Protein AF-A0A4P5X5H2-F1 (afdb_monomer_lite)

Secondary structure (DSSP, 8-state):
----------------HHHHHHHHHS--TTS-SS--TTS--HHHHHHHHHHHHHHHHHHHHHHSTT---HHHHHHT-SSPPPBPPTT---TTSS--TT-S-TTTSTTT-TTHHHHHHS-BPPHHHHHHHTT---HHHHHHHHHHHHHHH--

Radius of gyration: 18.89 Å; chains: 1; bounding box: 32×33×81 Å

Foldseek 3Di:
DDDDDPPPDPDPDPADPQQLVCQQQVANPPCPHQGHPVRGPVVRNVVVCVVCVVVSQVVCCVVDPLDGGPNCLVPPQPDAWAQDDPPDDQPCLPDRPGDLSPPVVDPDDPCSVVSSVRDTDRSNRSCVVVVVHDPVSVVVVVVVVVVVVPD

Structure (mmCIF, N/CA/C/O backbone):
data_AF-A0A4P5X5H2-F1
#
_entry.id   AF-A0A4P5X5H2-F1
#
loop_
_atom_site.group_PDB
_atom_site.id
_atom_site.type_symbol
_atom_site.label_atom_id
_atom_site.label_alt_id
_atom_site.label_comp_id
_atom_site.label_asym_id
_atom_site.label_entity_id
_atom_site.label_seq_id
_atom_site.pdbx_PDB_ins_code
_atom_site.Cartn_x
_atom_site.Cartn_y
_atom_site.Cartn_z
_atom_site.occupancy
_atom_site.B_iso_or_equiv
_atom_site.auth_seq_id
_atom_site.auth_comp_id
_atom_site.auth_asym_id
_atom_site.auth_atom_id
_atom_site.pdbx_PDB_model_num
ATOM 1 N N . MET A 1 1 ? -11.463 -0.071 -50.662 1.00 41.16 1 MET A N 1
ATOM 2 C CA . MET A 1 1 ? -11.423 -1.140 -49.637 1.00 41.16 1 MET A CA 1
ATOM 3 C C . MET A 1 1 ? -10.730 -0.593 -48.389 1.00 41.16 1 MET A C 1
ATOM 5 O O . MET A 1 1 ? -9.517 -0.412 -48.449 1.00 41.16 1 MET A O 1
ATOM 9 N N . PRO A 1 2 ? -11.437 -0.259 -47.295 1.00 41.53 2 PRO A N 1
ATOM 10 C CA . PRO A 1 2 ? -10.781 0.180 -46.068 1.00 41.53 2 PRO A CA 1
ATOM 11 C C . PRO A 1 2 ? -10.234 -1.042 -45.318 1.00 41.53 2 PRO A C 1
ATOM 13 O O . PRO A 1 2 ? -10.960 -1.990 -45.026 1.00 41.53 2 PRO A O 1
ATOM 16 N N . ARG A 1 3 ? -8.923 -1.050 -45.055 1.00 46.75 3 ARG A N 1
ATOM 17 C CA . ARG A 1 3 ? -8.243 -2.110 -44.300 1.00 46.75 3 ARG A CA 1
ATOM 18 C C . ARG A 1 3 ? -8.610 -1.961 -42.823 1.00 46.75 3 ARG A C 1
ATOM 20 O O . ARG A 1 3 ? -8.218 -0.986 -42.191 1.00 46.75 3 ARG A O 1
ATOM 27 N N . GLY A 1 4 ? -9.379 -2.915 -42.297 1.00 44.38 4 GLY A N 1
ATOM 28 C CA . GLY A 1 4 ? -9.762 -2.958 -40.887 1.00 44.38 4 GLY A CA 1
ATOM 29 C C . GLY A 1 4 ? -8.532 -2.969 -39.981 1.00 44.38 4 GLY A C 1
ATOM 30 O O . GLY A 1 4 ? -7.653 -3.822 -40.117 1.00 44.38 4 GLY A O 1
ATOM 31 N N . ILE A 1 5 ? -8.473 -2.002 -39.067 1.00 53.69 5 ILE A N 1
ATOM 32 C CA . ILE A 1 5 ? -7.460 -1.909 -38.017 1.00 53.69 5 ILE A CA 1
ATOM 33 C C . ILE A 1 5 ? -7.619 -3.148 -37.132 1.00 53.69 5 ILE A C 1
ATOM 35 O O . ILE A 1 5 ? -8.583 -3.270 -36.375 1.00 53.69 5 ILE A O 1
ATOM 39 N N . LYS A 1 6 ? -6.694 -4.104 -37.255 1.00 46.38 6 LYS A N 1
ATOM 40 C CA . LYS A 1 6 ? -6.656 -5.288 -36.393 1.00 46.38 6 LYS A CA 1
ATOM 41 C C . LYS A 1 6 ? -6.303 -4.824 -34.981 1.00 46.38 6 LYS A C 1
ATOM 43 O O . LYS A 1 6 ? -5.150 -4.492 -34.715 1.00 46.38 6 LYS A O 1
ATOM 48 N N . ARG A 1 7 ? -7.289 -4.792 -34.078 1.00 56.06 7 ARG A N 1
ATOM 49 C CA . ARG A 1 7 ? -7.042 -4.664 -32.637 1.00 56.06 7 ARG A CA 1
ATOM 50 C C . ARG A 1 7 ? -6.149 -5.833 -32.221 1.00 56.06 7 ARG A C 1
ATOM 52 O O . ARG A 1 7 ? -6.569 -6.986 -32.279 1.00 56.06 7 ARG A O 1
ATOM 59 N N . ARG A 1 8 ? -4.896 -5.537 -31.876 1.00 48.69 8 ARG A N 1
ATOM 60 C CA . ARG A 1 8 ? -3.954 -6.508 -31.315 1.00 48.69 8 ARG A CA 1
ATOM 61 C C . ARG A 1 8 ? -4.551 -6.971 -29.985 1.00 48.69 8 ARG A C 1
ATOM 63 O O . ARG A 1 8 ? -4.761 -6.143 -29.103 1.00 48.69 8 ARG A O 1
ATOM 70 N N . ALA A 1 9 ? -4.880 -8.255 -29.859 1.00 49.91 9 ALA A N 1
ATOM 71 C CA . ALA A 1 9 ? -5.215 -8.829 -28.563 1.00 49.91 9 ALA A CA 1
ATOM 72 C C . ALA A 1 9 ? -4.003 -8.606 -27.644 1.00 49.91 9 ALA A C 1
ATOM 74 O O . ALA A 1 9 ? -2.896 -9.016 -28.001 1.00 49.91 9 ALA A O 1
ATOM 75 N N . LYS A 1 10 ? -4.185 -7.894 -26.522 1.00 48.34 10 LYS A N 1
ATOM 76 C CA . LYS A 1 10 ? -3.166 -7.825 -25.468 1.00 48.34 10 LYS A CA 1
ATOM 77 C C . LYS A 1 10 ? -2.906 -9.274 -25.056 1.00 48.34 10 LYS A C 1
ATOM 79 O O . LYS A 1 10 ? -3.811 -9.932 -24.547 1.00 48.34 10 LYS A O 1
ATOM 84 N N . ALA A 1 11 ? -1.712 -9.790 -25.345 1.00 51.78 11 ALA A N 1
ATOM 85 C CA . ALA A 1 11 ? -1.241 -10.985 -24.665 1.00 51.78 11 ALA A CA 1
ATOM 86 C C . ALA A 1 11 ? -1.358 -10.683 -23.166 1.00 51.78 11 ALA A C 1
ATOM 88 O O . ALA A 1 11 ? -0.917 -9.613 -22.746 1.00 51.78 11 ALA A O 1
ATOM 89 N N . LYS A 1 12 ? -2.033 -11.544 -22.397 1.00 55.62 12 LYS A N 1
ATOM 90 C CA . LYS A 1 12 ? -2.058 -11.403 -20.940 1.00 55.62 12 LYS A CA 1
ATOM 91 C C . LYS A 1 12 ? -0.609 -11.509 -20.484 1.00 55.62 12 LYS A C 1
ATOM 93 O O . LYS A 1 12 ? -0.013 -12.574 -20.618 1.00 55.62 12 LYS A O 1
ATOM 98 N N . THR A 1 13 ? -0.028 -10.395 -20.061 1.00 66.06 13 THR A N 1
ATOM 99 C CA . THR A 1 13 ? 1.285 -10.409 -19.431 1.00 66.06 13 THR A CA 1
ATOM 100 C C . THR A 1 13 ? 1.127 -11.219 -18.153 1.00 66.06 13 THR A C 1
ATOM 102 O O . THR A 1 13 ? 0.340 -10.853 -17.286 1.00 66.06 13 THR A O 1
ATOM 105 N N . GLU A 1 14 ? 1.794 -12.366 -18.055 1.00 81.31 14 GLU A N 1
ATOM 106 C CA . GLU A 1 14 ? 1.779 -13.140 -16.817 1.00 81.31 14 GLU A CA 1
ATOM 107 C C . GLU A 1 14 ? 2.618 -12.401 -15.771 1.00 81.31 14 GLU A C 1
ATOM 109 O O . GLU A 1 14 ? 3.848 -12.343 -15.854 1.00 81.31 14 GLU A O 1
ATOM 114 N N . TRP A 1 15 ? 1.946 -11.799 -14.792 1.00 89.00 15 TRP A N 1
ATOM 115 C CA . TRP A 1 15 ? 2.609 -11.133 -13.679 1.00 89.00 15 TRP A CA 1
ATOM 116 C C . TRP A 1 15 ? 3.206 -12.166 -12.729 1.00 89.00 15 TRP A C 1
ATOM 118 O O . TRP A 1 15 ? 2.506 -12.980 -12.129 1.00 89.00 15 TRP A O 1
ATOM 128 N N . THR A 1 16 ? 4.525 -12.128 -12.578 1.00 90.62 16 THR A N 1
ATOM 129 C CA . THR A 1 16 ? 5.236 -13.039 -11.675 1.00 90.62 16 THR A CA 1
ATOM 130 C C . THR A 1 16 ? 5.058 -12.639 -10.206 1.00 90.62 16 THR A C 1
ATOM 132 O O . THR A 1 16 ? 4.674 -11.512 -9.881 1.00 90.62 16 THR A O 1
ATOM 135 N N . SER A 1 17 ? 5.419 -13.539 -9.288 1.00 89.62 17 SER A N 1
ATOM 136 C CA . SER A 1 17 ? 5.457 -13.246 -7.848 1.00 89.62 17 SER A CA 1
ATOM 137 C C . SER A 1 17 ? 6.350 -12.048 -7.499 1.00 89.62 17 SER A C 1
ATOM 139 O O . SER A 1 17 ? 6.048 -11.325 -6.555 1.00 89.62 17 SER A O 1
ATOM 141 N N . HIS A 1 18 ? 7.401 -11.780 -8.281 1.00 89.56 18 HIS A N 1
ATOM 142 C CA . HIS A 1 18 ? 8.244 -10.594 -8.106 1.00 89.56 18 HIS A CA 1
ATOM 143 C C . HIS A 1 18 ? 7.495 -9.293 -8.415 1.00 89.56 18 HIS A C 1
ATOM 145 O O . HIS A 1 18 ? 7.649 -8.322 -7.681 1.00 89.56 18 HIS A O 1
ATOM 151 N N . HIS A 1 19 ? 6.645 -9.282 -9.448 1.00 90.81 19 HIS A N 1
ATOM 152 C CA . HIS A 1 19 ? 5.790 -8.132 -9.753 1.00 90.81 19 HIS A CA 1
ATOM 153 C C . HIS A 1 19 ? 4.794 -7.885 -8.618 1.00 90.81 19 HIS A C 1
ATOM 155 O O . HIS A 1 19 ? 4.680 -6.761 -8.141 1.00 90.81 19 HIS A O 1
ATOM 161 N N . ARG A 1 20 ? 4.140 -8.944 -8.118 1.00 91.88 20 ARG A N 1
ATOM 162 C CA . ARG A 1 20 ? 3.245 -8.851 -6.952 1.00 91.88 20 ARG A CA 1
ATOM 163 C C . ARG A 1 20 ? 3.972 -8.285 -5.735 1.00 91.88 20 ARG A C 1
ATOM 165 O O . ARG A 1 20 ? 3.520 -7.298 -5.170 1.00 91.88 20 ARG A O 1
ATOM 172 N N . ALA A 1 21 ? 5.119 -8.864 -5.373 1.00 87.00 21 ALA A N 1
ATOM 173 C CA . ALA A 1 21 ? 5.916 -8.410 -4.236 1.00 87.00 21 ALA A CA 1
ATOM 174 C C . ALA A 1 21 ? 6.287 -6.928 -4.369 1.00 87.00 21 ALA A C 1
ATOM 176 O O . ALA A 1 21 ? 6.120 -6.175 -3.417 1.00 87.00 21 ALA A O 1
ATOM 177 N N . HIS A 1 22 ? 6.691 -6.492 -5.563 1.00 87.00 22 HIS A N 1
ATOM 178 C CA . HIS A 1 22 ? 7.023 -5.097 -5.812 1.00 87.00 22 HIS A CA 1
ATOM 179 C C . HIS A 1 22 ? 5.795 -4.169 -5.681 1.00 87.00 22 HIS A C 1
ATOM 181 O O . HIS A 1 22 ? 5.909 -3.116 -5.063 1.00 87.00 22 HIS A O 1
ATOM 187 N N . LEU A 1 23 ? 4.602 -4.559 -6.153 1.00 89.56 23 LEU A N 1
ATOM 188 C CA . LEU A 1 23 ? 3.368 -3.779 -5.926 1.00 89.56 23 LEU A CA 1
ATOM 189 C C . LEU A 1 23 ? 2.988 -3.689 -4.437 1.00 89.56 23 LEU A C 1
ATOM 191 O O . LEU A 1 23 ? 2.429 -2.682 -4.003 1.00 89.56 23 LEU A O 1
ATOM 195 N N . LEU A 1 24 ? 3.277 -4.729 -3.651 1.00 86.12 24 LEU A N 1
ATOM 196 C CA . LEU A 1 24 ? 2.964 -4.757 -2.222 1.00 86.12 24 LEU A CA 1
ATOM 197 C C . LEU A 1 24 ? 3.951 -3.926 -1.394 1.00 86.12 24 LEU A C 1
ATOM 199 O O . LEU A 1 24 ? 3.524 -3.128 -0.562 1.00 86.12 24 LEU A O 1
ATOM 203 N N . THR A 1 25 ? 5.256 -4.103 -1.616 1.00 81.31 25 THR A N 1
ATOM 204 C CA . THR A 1 25 ? 6.318 -3.542 -0.759 1.00 81.31 25 THR A CA 1
ATOM 205 C C . THR A 1 25 ? 6.936 -2.264 -1.305 1.00 81.31 25 THR A C 1
ATOM 207 O O . THR A 1 25 ? 7.552 -1.504 -0.564 1.00 81.31 25 THR A O 1
ATOM 210 N N . GLY A 1 26 ? 6.799 -2.023 -2.605 1.00 81.62 26 GLY A N 1
ATOM 211 C CA . GLY A 1 26 ? 7.467 -0.928 -3.288 1.00 81.62 26 GLY A CA 1
ATOM 212 C C . GLY A 1 26 ? 8.954 -1.146 -3.541 1.00 81.62 26 GLY A C 1
ATOM 213 O O . GLY A 1 26 ? 9.649 -0.198 -3.898 1.00 81.62 26 GLY A O 1
ATOM 214 N N . HIS A 1 27 ? 9.445 -2.377 -3.365 1.00 78.31 27 HIS A N 1
ATOM 215 C CA . HIS A 1 27 ? 10.849 -2.709 -3.552 1.00 78.31 27 HIS A CA 1
ATOM 216 C C . HIS A 1 27 ? 11.050 -3.858 -4.548 1.00 78.31 27 HIS A C 1
ATOM 218 O O . HIS A 1 27 ? 10.529 -4.963 -4.372 1.00 78.31 27 HIS A O 1
ATOM 224 N N . ASP A 1 28 ? 11.871 -3.619 -5.573 1.00 78.62 28 ASP A N 1
ATOM 225 C CA . ASP A 1 28 ? 12.337 -4.670 -6.478 1.00 78.62 28 ASP A CA 1
ATOM 226 C C . ASP A 1 28 ? 13.551 -5.395 -5.880 1.00 78.62 28 ASP A C 1
ATOM 228 O O . ASP A 1 28 ? 14.702 -5.079 -6.174 1.00 78.62 28 ASP A O 1
ATOM 232 N N . HIS A 1 29 ? 13.289 -6.398 -5.041 1.00 68.75 29 HIS A N 1
ATOM 233 C CA . HIS A 1 29 ? 14.334 -7.181 -4.366 1.00 68.75 29 HIS A CA 1
ATOM 234 C C . HIS A 1 29 ? 15.273 -7.937 -5.321 1.00 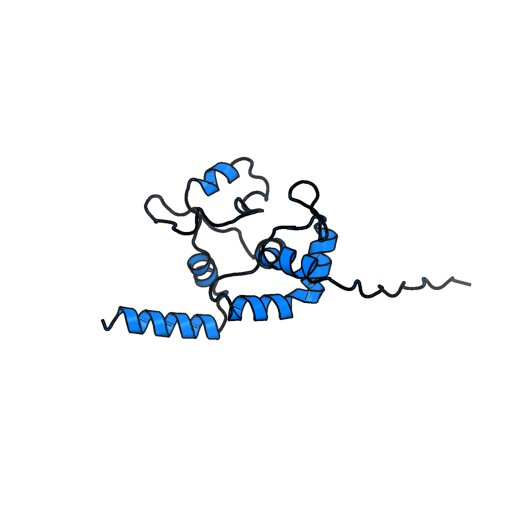68.75 29 HIS A C 1
ATOM 236 O O . HIS A 1 29 ? 16.330 -8.402 -4.895 1.00 68.75 29 HIS A O 1
ATOM 242 N N . PHE A 1 30 ? 14.891 -8.112 -6.590 1.00 72.81 30 PHE A N 1
ATOM 243 C CA . PHE A 1 30 ? 15.581 -9.018 -7.510 1.00 72.81 30 PHE A CA 1
ATOM 244 C C . PHE A 1 30 ? 15.954 -8.376 -8.850 1.00 72.81 30 PHE A C 1
ATOM 246 O O . PHE A 1 30 ? 16.570 -9.050 -9.676 1.00 72.81 30 PHE A O 1
ATOM 253 N N . GLY A 1 31 ? 15.585 -7.112 -9.082 1.00 78.06 31 GLY A N 1
ATOM 254 C CA . GLY A 1 31 ? 15.752 -6.428 -10.369 1.00 78.06 31 GLY A CA 1
ATOM 255 C C . GLY A 1 31 ? 14.953 -7.083 -11.500 1.00 78.06 31 GLY A C 1
ATOM 256 O O . GLY A 1 31 ? 15.408 -7.106 -12.642 1.00 78.06 31 GLY A O 1
ATOM 257 N N . ARG A 1 32 ? 13.823 -7.722 -11.171 1.00 80.06 32 ARG A N 1
ATOM 258 C CA . ARG A 1 32 ? 13.030 -8.571 -12.089 1.00 80.06 32 ARG A CA 1
ATOM 259 C C . ARG A 1 32 ? 11.571 -8.145 -12.212 1.00 80.06 32 ARG A C 1
ATOM 261 O O . ARG A 1 32 ? 10.801 -8.847 -12.866 1.00 80.06 32 ARG A O 1
ATOM 268 N N . ALA A 1 33 ? 11.180 -7.074 -11.534 1.00 84.38 33 ALA A N 1
ATOM 269 C CA . ALA A 1 33 ? 9.824 -6.554 -11.572 1.00 84.38 33 ALA A CA 1
ATOM 270 C C . ALA A 1 33 ? 9.797 -5.297 -12.454 1.00 84.38 33 ALA A C 1
ATOM 272 O O . ALA A 1 33 ? 10.314 -5.299 -13.567 1.00 84.38 33 ALA A O 1
ATOM 273 N N . PHE A 1 34 ? 9.207 -4.214 -11.957 1.00 82.88 34 PHE A N 1
ATOM 274 C CA . PHE A 1 34 ? 9.069 -2.950 -12.680 1.00 82.88 34 PHE A CA 1
ATOM 275 C C . PHE A 1 34 ? 10.338 -2.080 -12.689 1.00 82.88 34 PHE A C 1
ATOM 277 O O . PHE A 1 34 ? 10.272 -0.944 -13.140 1.00 82.88 34 PHE A O 1
ATOM 284 N N . G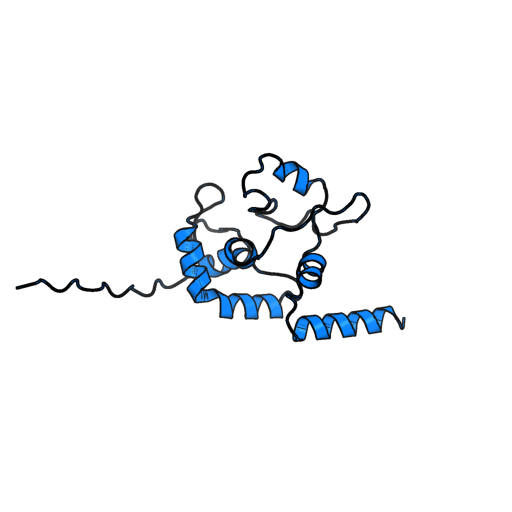LY A 1 35 ? 11.479 -2.575 -12.199 1.00 77.50 35 GLY A N 1
ATOM 285 C CA . GLY A 1 35 ? 12.725 -1.812 -12.099 1.00 77.50 35 GLY A CA 1
ATOM 286 C C . GLY A 1 35 ? 12.968 -1.211 -10.713 1.00 77.50 35 GLY A C 1
ATOM 287 O O . GLY A 1 35 ? 12.120 -1.255 -9.830 1.00 77.50 35 GLY A O 1
ATOM 288 N N . GLY A 1 36 ? 14.173 -0.688 -10.489 1.00 69.38 36 GLY A N 1
ATOM 289 C CA . GLY A 1 36 ? 14.567 -0.101 -9.204 1.00 69.38 36 GLY A CA 1
ATOM 290 C C . GLY A 1 36 ? 14.159 1.368 -9.052 1.00 69.38 36 GLY A C 1
ATOM 291 O O . GLY A 1 36 ? 13.568 1.966 -9.946 1.00 69.38 36 GLY A O 1
ATOM 292 N N . ARG A 1 37 ? 14.568 1.983 -7.936 1.00 62.62 37 ARG A N 1
ATOM 293 C CA . ARG A 1 37 ? 14.278 3.388 -7.576 1.00 62.62 37 ARG A CA 1
ATOM 294 C C . ARG A 1 37 ? 14.548 4.407 -8.696 1.00 62.62 37 ARG A C 1
ATOM 296 O O . ARG A 1 37 ? 13.819 5.384 -8.805 1.00 62.62 37 ARG A O 1
ATOM 303 N N . GLU A 1 38 ? 15.589 4.196 -9.496 1.00 64.94 38 GLU A N 1
ATOM 304 C CA . GLU A 1 38 ? 16.030 5.136 -10.542 1.00 64.94 38 GLU A CA 1
ATOM 305 C C . GLU A 1 38 ? 15.412 4.862 -11.921 1.00 64.94 38 GLU A C 1
ATOM 307 O O . GLU A 1 38 ? 15.532 5.683 -12.826 1.00 64.94 38 GLU A O 1
ATOM 312 N N . ALA A 1 39 ? 14.757 3.712 -12.096 1.00 71.56 39 ALA A N 1
ATOM 313 C CA . ALA A 1 39 ? 14.281 3.236 -13.392 1.00 71.56 39 ALA A CA 1
ATOM 314 C C . ALA A 1 39 ? 12.962 2.457 -13.264 1.00 71.56 39 ALA A C 1
ATOM 316 O O . ALA A 1 39 ? 12.775 1.435 -13.923 1.00 71.56 39 ALA A O 1
ATOM 317 N N . LEU A 1 40 ? 12.072 2.916 -12.379 1.00 77.81 40 LEU A N 1
ATOM 318 C CA . LEU A 1 40 ? 10.758 2.315 -12.183 1.00 77.81 40 LEU A CA 1
ATOM 319 C C . LEU A 1 40 ? 9.861 2.612 -13.393 1.00 77.81 40 LEU A C 1
ATOM 321 O O . LEU A 1 40 ? 9.539 3.770 -13.666 1.00 77.81 40 LEU A O 1
ATOM 325 N N . ASP A 1 41 ? 9.427 1.567 -14.092 1.00 84.00 41 ASP A N 1
ATOM 326 C CA . ASP A 1 41 ? 8.437 1.656 -15.161 1.00 84.00 41 ASP A CA 1
ATOM 327 C C . ASP A 1 41 ? 7.031 1.783 -14.559 1.00 84.00 41 ASP A C 1
ATOM 329 O O . ASP A 1 41 ? 6.379 0.802 -14.184 1.00 84.00 41 ASP A O 1
ATOM 333 N N . LEU A 1 42 ? 6.574 3.029 -14.437 1.00 82.81 42 LEU A N 1
ATOM 334 C CA . LEU A 1 42 ? 5.286 3.363 -13.833 1.00 82.81 42 LEU A CA 1
ATOM 335 C C . LEU A 1 42 ? 4.093 2.970 -14.682 1.00 82.81 42 LEU A C 1
ATOM 337 O O . LEU A 1 42 ? 3.043 2.656 -14.122 1.00 82.81 42 LEU A O 1
ATOM 341 N N . ASP A 1 43 ? 4.243 2.972 -16.001 1.00 85.12 43 ASP A N 1
ATOM 342 C CA . ASP A 1 43 ? 3.165 2.571 -16.894 1.00 85.12 43 ASP A CA 1
ATOM 343 C C . ASP A 1 43 ? 2.944 1.061 -16.780 1.00 85.12 43 ASP A C 1
ATOM 345 O O . ASP A 1 43 ? 1.802 0.600 -16.678 1.00 85.12 43 ASP A O 1
ATOM 349 N N . LEU A 1 44 ? 4.031 0.286 -16.703 1.00 87.81 44 LEU A N 1
ATOM 350 C CA . LEU A 1 44 ? 3.964 -1.153 -16.481 1.00 87.81 44 LEU A CA 1
ATOM 351 C C . LEU A 1 44 ? 3.456 -1.496 -15.074 1.00 87.81 44 LEU A C 1
ATOM 353 O O . LEU A 1 44 ? 2.595 -2.366 -14.936 1.00 87.81 44 LEU A O 1
ATOM 357 N N . ALA A 1 45 ? 3.935 -0.796 -14.041 1.00 88.69 45 ALA A N 1
ATOM 358 C CA . ALA A 1 45 ? 3.465 -0.977 -12.668 1.00 88.69 45 ALA A CA 1
ATOM 359 C C . ALA A 1 45 ? 1.978 -0.621 -12.518 1.00 88.69 45 ALA A C 1
ATOM 361 O O . ALA A 1 45 ? 1.239 -1.354 -11.861 1.00 88.69 45 ALA A O 1
ATOM 362 N N . ARG A 1 46 ? 1.513 0.454 -13.169 1.00 89.00 46 ARG A N 1
ATOM 363 C CA . ARG A 1 46 ? 0.093 0.830 -13.196 1.00 89.00 46 ARG A CA 1
ATOM 364 C C . ARG A 1 46 ? -0.747 -0.221 -13.911 1.00 89.00 46 ARG A C 1
ATOM 366 O O . ARG A 1 46 ? -1.792 -0.593 -13.391 1.00 89.00 46 ARG A O 1
ATOM 373 N N . ALA A 1 47 ? -0.290 -0.733 -15.054 1.00 90.81 47 ALA A N 1
ATOM 374 C CA . ALA A 1 47 ? -1.004 -1.784 -15.776 1.00 90.81 47 ALA A CA 1
ATOM 375 C C . ALA A 1 47 ? -1.130 -3.068 -14.940 1.00 90.81 47 ALA A C 1
ATOM 377 O O . ALA A 1 47 ? -2.202 -3.664 -14.876 1.00 90.81 47 ALA A O 1
ATOM 378 N N . ALA A 1 48 ? -0.055 -3.468 -14.256 1.00 92.56 48 ALA A N 1
ATOM 379 C CA . ALA A 1 48 ? -0.087 -4.612 -13.353 1.00 92.56 48 ALA A CA 1
ATOM 380 C C . ALA A 1 48 ? -0.986 -4.366 -12.137 1.00 92.56 48 ALA A C 1
ATOM 382 O O . ALA A 1 48 ? -1.713 -5.265 -11.721 1.00 92.56 48 ALA A O 1
ATOM 383 N N . TRP A 1 49 ? -0.966 -3.150 -11.581 1.00 94.00 49 TRP A N 1
ATOM 384 C CA . TRP A 1 49 ? -1.854 -2.776 -10.487 1.00 94.00 49 TRP A CA 1
ATOM 385 C C . TRP A 1 49 ? -3.316 -2.859 -10.910 1.00 94.00 49 TRP A C 1
ATOM 387 O O . TRP A 1 49 ? -4.082 -3.524 -10.234 1.00 94.00 49 TRP A O 1
ATOM 397 N N . GLU A 1 50 ? -3.709 -2.286 -12.046 1.00 94.12 50 GLU A N 1
ATOM 398 C CA . GLU A 1 50 ? -5.094 -2.361 -12.535 1.00 94.12 50 GLU A CA 1
ATOM 399 C C . GLU A 1 50 ? -5.606 -3.804 -12.670 1.00 94.12 50 GLU A C 1
ATOM 401 O O . GLU A 1 50 ? -6.779 -4.065 -12.409 1.00 94.12 50 GLU A O 1
ATOM 406 N N . GLU A 1 51 ? -4.731 -4.746 -13.033 1.00 94.50 51 GLU A N 1
ATOM 407 C CA . GLU A 1 51 ? -5.084 -6.161 -13.172 1.00 94.50 51 GLU A CA 1
ATOM 408 C C . GLU A 1 51 ? -5.094 -6.931 -11.839 1.00 94.50 51 GLU A C 1
ATOM 410 O O . GLU A 1 51 ? -5.909 -7.836 -11.669 1.00 94.50 51 GLU A O 1
ATOM 415 N N . LEU A 1 52 ? -4.207 -6.593 -10.897 1.00 94.38 52 LEU A N 1
ATOM 416 C CA . LEU A 1 52 ? -3.998 -7.344 -9.648 1.00 94.38 52 LEU A CA 1
ATOM 417 C C . LEU A 1 52 ? -4.589 -6.671 -8.401 1.00 94.38 52 LEU A C 1
ATOM 419 O O . LEU A 1 52 ? 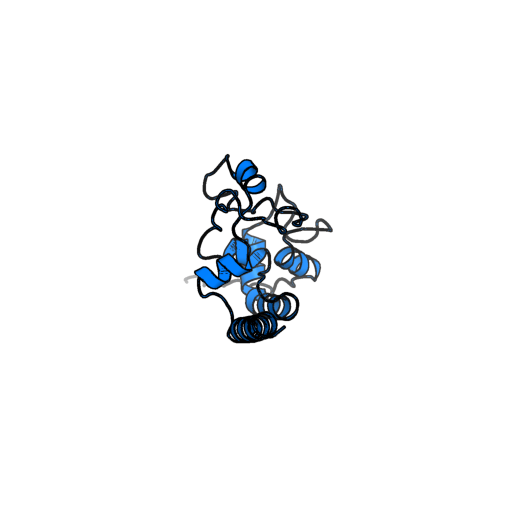-4.586 -7.262 -7.322 1.00 94.38 52 LEU A O 1
ATOM 423 N N . ARG A 1 53 ? -5.074 -5.434 -8.527 1.00 95.19 53 ARG A N 1
ATOM 424 C CA . ARG A 1 53 ? -5.466 -4.554 -7.420 1.00 95.19 53 ARG A CA 1
ATOM 425 C C . ARG A 1 53 ? -6.437 -5.199 -6.451 1.00 95.19 53 ARG A C 1
ATOM 427 O O . ARG A 1 53 ? -6.201 -5.138 -5.253 1.00 95.19 53 ARG A O 1
ATOM 434 N N . GLU A 1 54 ? -7.533 -5.768 -6.944 1.00 93.88 54 GLU A N 1
ATOM 435 C CA . GLU A 1 54 ? -8.586 -6.308 -6.073 1.00 93.88 54 GLU A CA 1
ATOM 436 C C . GLU A 1 54 ? -8.064 -7.464 -5.215 1.00 93.88 54 GLU A C 1
ATOM 438 O O . GLU A 1 54 ? -8.312 -7.502 -4.012 1.00 93.88 54 GLU A O 1
ATOM 443 N N . GLU A 1 55 ? -7.285 -8.359 -5.823 1.00 94.31 55 GLU A N 1
ATOM 444 C CA . GLU A 1 55 ? -6.694 -9.511 -5.150 1.00 94.31 55 GLU A CA 1
ATOM 445 C C . GLU A 1 55 ? -5.623 -9.080 -4.142 1.00 94.31 55 GLU A C 1
ATOM 447 O O . GLU A 1 55 ? -5.708 -9.424 -2.965 1.00 94.31 55 GLU A O 1
ATOM 452 N N . LEU A 1 56 ? -4.648 -8.277 -4.584 1.00 93.50 56 LEU A N 1
ATOM 453 C CA . LEU A 1 56 ? -3.541 -7.828 -3.739 1.00 93.50 56 LEU A CA 1
ATOM 454 C C . LEU A 1 56 ? -4.020 -6.960 -2.580 1.00 93.50 56 LEU A C 1
ATOM 456 O O . LEU A 1 56 ? -3.484 -7.058 -1.481 1.00 93.50 56 LEU A O 1
ATOM 460 N N . LEU A 1 57 ? -5.015 -6.103 -2.810 1.00 92.88 57 LEU A N 1
ATOM 461 C CA . LEU A 1 57 ? -5.549 -5.243 -1.764 1.00 92.88 57 LEU A CA 1
ATOM 462 C C . LEU A 1 57 ? -6.310 -6.057 -0.714 1.00 92.88 57 LEU A C 1
ATOM 464 O O . LEU A 1 57 ? -6.126 -5.811 0.473 1.00 92.88 57 LEU A O 1
ATOM 468 N N . ALA A 1 58 ? -7.126 -7.030 -1.129 1.00 92.56 58 ALA A N 1
ATOM 469 C CA . ALA A 1 58 ? -7.835 -7.903 -0.198 1.00 92.56 58 ALA A CA 1
ATOM 470 C C . ALA A 1 58 ? -6.863 -8.765 0.627 1.00 92.56 58 ALA A C 1
ATOM 472 O O . ALA A 1 58 ? -6.993 -8.827 1.848 1.00 92.56 58 ALA A O 1
ATOM 473 N N . GLU A 1 59 ? -5.865 -9.372 -0.024 1.00 92.25 59 GLU A N 1
ATOM 474 C CA . GLU A 1 59 ? -4.814 -10.165 0.631 1.00 92.25 59 GLU A CA 1
ATOM 475 C C . GLU A 1 59 ? -4.032 -9.317 1.645 1.00 92.25 59 GLU A C 1
ATOM 477 O O . GLU A 1 59 ? -3.859 -9.713 2.797 1.00 92.25 59 GLU A O 1
ATOM 482 N N . PHE A 1 60 ? -3.620 -8.112 1.245 1.00 91.06 60 PHE A N 1
ATOM 483 C CA . PHE A 1 60 ? -2.839 -7.227 2.102 1.00 91.06 60 PHE A CA 1
ATOM 484 C C . PHE A 1 60 ? -3.645 -6.702 3.293 1.00 91.06 60 PHE A C 1
ATOM 486 O O . PHE A 1 60 ? -3.109 -6.640 4.391 1.00 91.06 60 PHE A O 1
ATOM 493 N N . ILE A 1 61 ? -4.923 -6.346 3.112 1.00 90.25 61 ILE A N 1
ATOM 494 C CA . ILE A 1 61 ? -5.779 -5.875 4.217 1.00 90.25 61 ILE A CA 1
ATOM 495 C C . ILE A 1 61 ? -6.028 -6.992 5.238 1.00 90.25 61 ILE A C 1
ATOM 497 O O . ILE A 1 61 ? -6.092 -6.712 6.434 1.00 90.25 61 ILE A O 1
ATOM 501 N N . ALA A 1 62 ? -6.144 -8.242 4.784 1.00 88.75 62 ALA A N 1
ATOM 502 C CA . ALA A 1 62 ? -6.302 -9.387 5.674 1.00 88.75 62 ALA A CA 1
ATOM 503 C C . ALA A 1 62 ? -5.039 -9.659 6.516 1.00 88.75 62 ALA A C 1
ATOM 505 O O . ALA A 1 62 ? -5.160 -9.984 7.696 1.00 88.75 62 ALA A O 1
ATOM 506 N N . ASP A 1 63 ? -3.841 -9.509 5.933 1.00 87.12 63 ASP A N 1
ATOM 507 C CA . ASP A 1 63 ? -2.557 -9.679 6.641 1.00 87.12 63 ASP A CA 1
ATOM 508 C C . ASP A 1 63 ? -2.216 -8.471 7.532 1.00 87.12 63 ASP A C 1
ATOM 510 O O . ASP A 1 63 ? -1.765 -8.619 8.669 1.00 87.12 63 ASP A O 1
ATOM 514 N N . ARG A 1 64 ? -2.446 -7.258 7.018 1.00 83.31 64 ARG A N 1
ATOM 515 C CA . ARG A 1 64 ? -2.052 -5.976 7.621 1.00 83.31 64 ARG A CA 1
ATOM 516 C C . ARG A 1 64 ? -3.230 -5.006 7.616 1.00 83.31 64 ARG A C 1
ATOM 518 O O . ARG A 1 64 ? -3.289 -4.087 6.788 1.00 83.31 64 ARG A O 1
ATOM 525 N N . PRO A 1 65 ? -4.194 -5.192 8.533 1.00 85.75 65 PRO A N 1
ATOM 526 C CA . PRO A 1 65 ? -5.296 -4.255 8.667 1.00 85.75 65 PRO A CA 1
ATOM 527 C C . PRO A 1 65 ? -4.760 -2.863 9.014 1.00 85.75 65 PRO A C 1
ATOM 529 O O . PRO A 1 65 ? -3.771 -2.720 9.729 1.00 85.75 65 PRO A O 1
ATOM 532 N N . PHE A 1 66 ? -5.452 -1.827 8.541 1.00 85.00 66 PHE A N 1
ATOM 533 C CA . PHE A 1 66 ? -5.090 -0.414 8.705 1.00 85.00 66 PHE A CA 1
ATOM 534 C C . PHE A 1 66 ? -3.861 0.057 7.915 1.00 85.00 66 PHE A C 1
ATOM 536 O O . PHE A 1 66 ? -3.451 1.212 8.062 1.00 85.00 66 PHE A O 1
ATOM 543 N N . GLU A 1 67 ? -3.321 -0.784 7.038 1.00 84.88 67 GLU A N 1
ATOM 544 C CA . GLU A 1 67 ? -2.266 -0.434 6.092 1.00 84.88 67 GLU A CA 1
ATOM 545 C C . GLU A 1 67 ? -2.737 -0.619 4.645 1.00 84.88 67 GLU A C 1
ATOM 547 O O . GLU A 1 67 ? -3.795 -1.186 4.366 1.00 84.88 67 GLU A O 1
ATOM 552 N N . ARG A 1 68 ? -1.962 -0.108 3.687 1.00 88.81 68 ARG A N 1
ATOM 553 C CA . ARG A 1 68 ? -2.227 -0.283 2.254 1.00 88.81 68 ARG A CA 1
ATOM 554 C C . ARG A 1 68 ? -0.928 -0.631 1.525 1.00 88.81 68 ARG A C 1
ATOM 556 O O . ARG A 1 68 ? 0.121 -0.120 1.926 1.00 88.81 68 ARG A O 1
ATOM 563 N N . PRO A 1 69 ? -0.989 -1.454 0.460 1.00 89.69 69 PRO A N 1
ATOM 564 C CA . PRO A 1 69 ? 0.194 -1.819 -0.309 1.00 89.69 69 PRO A CA 1
ATOM 565 C C . PRO A 1 69 ? 0.795 -0.598 -1.009 1.00 89.69 69 PRO A C 1
ATOM 567 O O . PRO A 1 69 ? 0.094 0.378 -1.290 1.00 89.69 69 PRO A O 1
ATOM 570 N N . ALA A 1 70 ? 2.085 -0.660 -1.335 1.00 85.44 70 ALA A N 1
ATOM 571 C CA . ALA A 1 70 ? 2.807 0.442 -1.970 1.00 85.44 70 ALA A CA 1
ATOM 572 C C . ALA A 1 70 ? 2.101 0.966 -3.235 1.00 85.44 70 ALA A C 1
ATOM 574 O O . ALA A 1 70 ? 1.910 2.171 -3.380 1.00 85.44 70 ALA A O 1
ATOM 575 N N . ALA A 1 71 ? 1.613 0.070 -4.095 1.00 87.62 71 ALA A N 1
ATOM 576 C CA . ALA A 1 71 ? 0.898 0.429 -5.317 1.00 87.62 71 ALA A CA 1
ATOM 577 C C . ALA A 1 71 ? -0.401 1.210 -5.077 1.00 87.62 71 ALA A C 1
ATOM 579 O O . ALA A 1 71 ? -0.738 2.096 -5.863 1.00 87.62 71 ALA A O 1
ATOM 580 N N . TRP A 1 72 ? -1.091 0.963 -3.961 1.00 91.00 72 TRP A N 1
ATOM 581 C CA . TRP A 1 72 ? -2.249 1.766 -3.576 1.00 91.00 72 TRP A CA 1
ATOM 582 C C . TRP A 1 72 ? -1.830 3.213 -3.289 1.00 91.00 72 TRP A C 1
ATOM 584 O O . TRP A 1 72 ? -2.462 4.150 -3.770 1.00 91.00 72 TRP A O 1
ATOM 594 N N . TRP A 1 73 ? -0.710 3.411 -2.589 1.00 83.81 73 TRP A N 1
ATOM 595 C CA . TRP A 1 73 ? -0.158 4.747 -2.341 1.00 83.81 73 TRP A CA 1
ATOM 596 C C . TRP A 1 73 ? 0.323 5.451 -3.610 1.00 83.81 73 TRP A C 1
ATOM 598 O O . TRP A 1 73 ? 0.277 6.676 -3.680 1.00 83.81 73 TRP A O 1
ATOM 608 N N . TRP A 1 74 ? 0.775 4.699 -4.612 1.00 81.12 74 TRP A N 1
ATOM 609 C CA . TRP A 1 74 ? 1.236 5.259 -5.883 1.00 81.12 74 TRP A CA 1
ATOM 610 C C . TRP A 1 74 ? 0.095 5.700 -6.792 1.00 81.12 74 TRP A C 1
ATOM 612 O O . TRP A 1 74 ? 0.231 6.688 -7.516 1.00 81.12 74 TRP A O 1
ATOM 622 N N . PHE A 1 75 ? -1.003 4.943 -6.803 1.00 87.00 75 PHE A N 1
ATOM 623 C CA . PHE A 1 75 ? -1.996 5.042 -7.869 1.00 87.00 75 PHE A CA 1
ATOM 624 C C . PHE A 1 75 ? -3.407 5.390 -7.397 1.00 87.00 75 PHE A C 1
ATOM 626 O O . PHE A 1 75 ? -4.132 6.012 -8.175 1.00 87.00 75 PHE A O 1
ATOM 633 N N . ASP A 1 76 ? -3.773 5.035 -6.162 1.00 89.88 76 ASP A N 1
ATOM 634 C CA . ASP A 1 76 ? -5.150 5.115 -5.657 1.00 89.88 76 ASP A CA 1
ATOM 635 C C . ASP A 1 76 ? -5.335 6.074 -4.477 1.00 89.88 76 ASP A C 1
ATOM 637 O O . ASP A 1 76 ? -6.467 6.481 -4.208 1.00 89.88 76 ASP A O 1
ATOM 641 N N . ALA A 1 77 ? -4.264 6.420 -3.755 1.00 86.38 77 ALA A N 1
ATOM 642 C CA . ALA A 1 77 ? -4.349 7.328 -2.619 1.00 86.38 77 ALA A CA 1
ATOM 643 C C . ALA A 1 77 ? -4.944 8.679 -3.065 1.00 86.38 77 ALA A C 1
ATOM 645 O O . ALA A 1 77 ? -4.352 9.359 -3.909 1.00 86.38 77 ALA A O 1
ATOM 646 N N . PRO A 1 78 ? -6.109 9.089 -2.524 1.00 85.38 78 PRO A N 1
ATOM 647 C CA . PRO A 1 78 ? -6.832 10.255 -3.033 1.00 85.38 78 PRO A CA 1
ATOM 648 C C . PRO A 1 78 ? -6.127 11.577 -2.717 1.00 85.38 78 PRO A C 1
ATOM 650 O O . PRO A 1 78 ? -6.275 12.553 -3.449 1.00 85.38 78 PRO A O 1
ATOM 653 N N . GLU A 1 79 ? -5.352 11.615 -1.635 1.00 81.25 79 GLU A N 1
ATOM 654 C CA . GLU A 1 79 ? -4.554 12.772 -1.237 1.00 81.25 79 GLU A CA 1
ATOM 655 C C . GLU A 1 79 ? -3.271 12.346 -0.503 1.00 81.25 79 GLU A C 1
ATOM 657 O O . GLU A 1 79 ? -3.215 11.244 0.044 1.00 81.25 79 GLU A O 1
ATOM 662 N N . PRO A 1 80 ? -2.227 13.189 -0.459 1.00 76.50 80 PRO A N 1
ATOM 663 C CA . PRO A 1 80 ? -1.026 12.910 0.325 1.00 76.50 80 PRO A CA 1
ATOM 664 C C . PRO A 1 80 ? -1.302 12.835 1.835 1.00 76.50 80 PRO A C 1
ATOM 666 O O . PRO A 1 80 ? -2.257 13.427 2.343 1.00 76.50 80 PRO A O 1
ATOM 669 N N . ARG A 1 81 ? -0.424 12.145 2.573 1.00 77.25 81 ARG A N 1
ATOM 670 C CA . ARG A 1 81 ? -0.425 12.174 4.045 1.00 77.25 81 ARG A CA 1
ATOM 671 C C . ARG A 1 81 ? -0.021 13.556 4.557 1.00 77.25 81 ARG A C 1
ATOM 673 O O . ARG A 1 81 ? 0.770 14.247 3.915 1.00 77.25 81 ARG A O 1
ATOM 680 N N . ARG A 1 82 ? -0.563 13.948 5.711 1.00 75.06 82 ARG A N 1
ATOM 681 C CA . ARG A 1 82 ? -0.215 15.216 6.372 1.00 75.06 82 ARG A CA 1
ATOM 682 C C . ARG A 1 82 ? 1.113 15.087 7.121 1.00 75.06 82 ARG A C 1
ATOM 684 O O . ARG A 1 82 ? 1.456 13.997 7.575 1.00 75.06 82 ARG A O 1
ATOM 691 N N . GLU A 1 83 ? 1.833 16.196 7.268 1.00 67.69 83 GLU A N 1
ATOM 692 C CA . GLU A 1 83 ? 2.891 16.314 8.280 1.00 67.69 83 GLU A CA 1
ATOM 693 C C . GLU A 1 83 ? 2.254 16.151 9.664 1.00 67.69 83 GLU A C 1
ATOM 695 O O . GLU A 1 83 ? 1.208 16.753 9.930 1.00 67.69 83 GLU A O 1
ATOM 700 N N . ALA A 1 84 ? 2.848 15.331 10.531 1.00 61.03 84 ALA A N 1
ATOM 701 C CA . ALA A 1 84 ? 2.439 15.290 11.925 1.00 61.03 84 ALA A CA 1
ATOM 702 C C . ALA A 1 84 ? 2.830 16.615 12.581 1.00 61.03 84 ALA A C 1
ATOM 704 O O . ALA A 1 84 ? 3.898 17.182 12.329 1.00 61.03 84 ALA A O 1
ATOM 705 N N . THR A 1 85 ? 1.939 17.136 13.415 1.00 53.62 85 THR A N 1
ATOM 706 C CA . THR A 1 85 ? 2.237 18.305 14.239 1.00 53.62 85 THR A CA 1
ATOM 707 C C . THR A 1 85 ? 3.317 17.965 15.266 1.00 53.62 85 THR A C 1
ATOM 709 O O . THR A 1 85 ? 3.362 16.851 15.786 1.00 53.62 85 THR A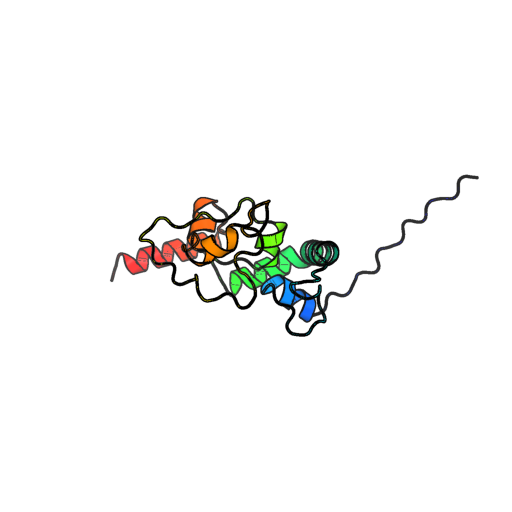 O 1
ATOM 712 N N . GLU A 1 86 ? 4.192 18.930 15.557 1.00 45.03 86 GLU A N 1
ATOM 713 C CA . GLU A 1 86 ? 5.277 18.809 16.538 1.00 45.03 86 GLU A CA 1
ATOM 714 C C . GLU A 1 86 ? 4.742 18.243 17.873 1.00 45.03 86 GLU A C 1
ATOM 716 O O . GLU A 1 86 ? 3.872 18.848 18.500 1.00 45.03 86 GLU A O 1
ATOM 721 N N . GLY A 1 87 ? 5.219 17.056 18.274 1.00 47.38 87 GLY A N 1
ATOM 722 C CA . GLY A 1 87 ? 4.802 16.359 19.502 1.00 47.38 87 GLY A CA 1
ATOM 723 C C . GLY A 1 87 ? 3.994 15.065 19.316 1.00 47.38 87 GLY A C 1
ATOM 724 O O . GLY A 1 87 ? 3.725 14.392 20.310 1.00 47.38 87 GLY A O 1
ATOM 725 N N . GLU A 1 88 ? 3.624 14.680 18.091 1.00 49.47 88 GLU A N 1
ATOM 726 C CA . GLU A 1 88 ? 3.105 13.332 17.819 1.00 49.47 88 GLU A CA 1
ATOM 727 C C . GLU A 1 88 ? 4.266 12.362 17.553 1.00 49.47 88 GLU A C 1
ATOM 729 O O . GLU A 1 88 ? 4.922 12.429 16.512 1.00 49.47 88 GLU A O 1
ATOM 734 N N . ASP A 1 89 ? 4.527 11.454 18.501 1.00 49.12 89 ASP A N 1
ATOM 735 C CA . ASP A 1 89 ? 5.442 10.329 18.290 1.00 49.12 89 ASP A CA 1
ATOM 736 C C . ASP A 1 89 ? 4.950 9.510 17.091 1.00 49.12 89 ASP A C 1
ATOM 738 O O . ASP A 1 89 ? 3.871 8.912 17.125 1.00 49.12 89 ASP A O 1
ATOM 742 N N . ASN A 1 90 ? 5.746 9.485 16.021 1.00 48.69 90 ASN A N 1
ATOM 743 C CA . ASN A 1 90 ? 5.509 8.626 14.872 1.00 48.69 90 ASN A CA 1
ATOM 744 C C . ASN A 1 90 ? 6.443 7.403 14.948 1.00 48.69 90 ASN A C 1
ATOM 746 O O . ASN A 1 90 ? 7.564 7.466 14.438 1.00 48.69 90 ASN A O 1
ATOM 750 N N . PRO A 1 91 ? 6.006 6.282 15.553 1.00 47.81 91 PRO A N 1
ATOM 751 C CA . PRO A 1 91 ? 6.802 5.056 15.612 1.00 47.81 91 PRO A CA 1
ATOM 752 C C . PRO A 1 91 ? 7.011 4.399 14.235 1.00 47.81 91 PRO A C 1
ATOM 754 O O . PRO A 1 91 ? 7.856 3.517 14.107 1.00 47.81 91 PRO A O 1
ATOM 757 N N . ASP A 1 92 ? 6.287 4.838 13.200 1.00 45.72 92 ASP A N 1
ATOM 758 C CA . ASP A 1 92 ? 6.340 4.278 11.846 1.00 45.72 92 ASP A CA 1
ATOM 759 C C . ASP A 1 92 ? 7.326 5.032 10.926 1.00 45.72 92 ASP A C 1
ATOM 761 O O . ASP A 1 92 ? 7.435 4.711 9.739 1.00 45.72 92 ASP A O 1
ATOM 765 N N . ALA A 1 93 ? 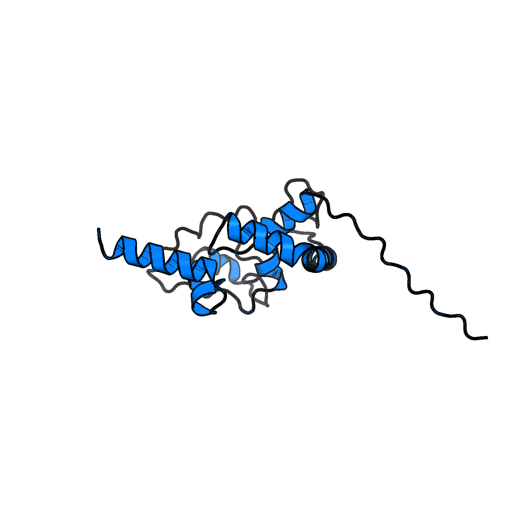8.045 6.041 11.440 1.00 48.97 93 ALA A N 1
ATOM 766 C CA . ALA A 1 93 ? 8.975 6.858 10.654 1.00 48.97 93 ALA A CA 1
ATOM 767 C C . ALA A 1 93 ? 10.227 6.088 10.182 1.00 48.97 93 ALA A C 1
ATOM 769 O O . ALA A 1 93 ? 10.775 6.405 9.128 1.00 48.97 93 ALA A O 1
ATOM 770 N N . GLU A 1 94 ? 10.666 5.061 10.919 1.00 40.50 94 GLU A N 1
ATOM 771 C CA . GLU A 1 94 ? 11.921 4.342 10.634 1.00 40.50 94 GLU A CA 1
ATOM 772 C C . GLU A 1 94 ? 11.771 3.106 9.729 1.00 40.50 94 GLU A C 1
ATOM 774 O O . GLU A 1 94 ? 12.763 2.625 9.184 1.00 40.50 94 GLU A O 1
ATOM 779 N N . ASN A 1 95 ? 10.558 2.587 9.511 1.00 40.03 95 ASN A N 1
ATOM 780 C CA . ASN A 1 95 ? 10.368 1.263 8.903 1.00 40.03 95 ASN A CA 1
ATOM 781 C C . ASN A 1 95 ? 9.718 1.298 7.514 1.00 40.03 95 ASN A C 1
ATOM 783 O O . ASN A 1 95 ? 8.614 0.804 7.321 1.00 40.03 95 ASN A O 1
ATOM 787 N N . TRP A 1 96 ? 10.438 1.811 6.512 1.00 45.00 96 TRP A N 1
ATOM 788 C CA . TRP A 1 96 ? 10.129 1.566 5.094 1.00 45.00 96 TRP A CA 1
ATOM 789 C C . TRP A 1 96 ? 11.416 1.356 4.294 1.00 45.00 96 TRP A C 1
ATOM 791 O O . TRP A 1 96 ? 11.953 2.287 3.691 1.00 45.00 96 TRP A O 1
ATOM 801 N N . LEU A 1 97 ? 11.909 0.112 4.269 1.00 38.62 97 LEU A N 1
ATOM 802 C CA . LEU A 1 97 ? 12.954 -0.366 3.353 1.00 38.62 97 LEU A CA 1
ATOM 803 C C . LEU A 1 97 ? 12.489 -0.187 1.893 1.00 38.62 97 LEU A C 1
ATOM 805 O O . LEU A 1 97 ? 12.004 -1.117 1.257 1.00 38.62 97 LEU A O 1
ATOM 809 N N . GLY A 1 98 ? 12.619 1.047 1.387 1.00 39.09 98 GLY A N 1
ATOM 810 C CA . GLY A 1 98 ? 12.331 1.442 0.009 1.00 39.09 98 GLY A CA 1
ATOM 811 C C . GLY A 1 98 ? 11.596 2.773 -0.232 1.00 39.09 98 GLY A C 1
ATOM 812 O O . GLY A 1 98 ? 11.427 3.103 -1.402 1.00 39.09 98 GLY A O 1
ATOM 813 N N . SER A 1 99 ? 11.151 3.562 0.765 1.00 41.09 99 SER A N 1
ATOM 814 C CA . SER A 1 99 ? 10.294 4.735 0.456 1.00 41.09 99 SER A CA 1
ATOM 815 C C . SER A 1 99 ? 10.356 5.916 1.445 1.00 41.09 99 SER A C 1
ATOM 817 O O . SER A 1 99 ? 9.790 5.813 2.529 1.00 41.09 99 SER A O 1
ATOM 819 N N . PRO A 1 100 ? 10.902 7.094 1.072 1.00 43.31 100 PRO A N 1
ATOM 820 C CA . PRO A 1 100 ? 10.721 8.338 1.836 1.00 43.31 100 PRO A CA 1
ATOM 821 C C . PRO A 1 100 ? 9.413 9.062 1.462 1.00 43.31 100 PRO A C 1
ATOM 823 O O . PRO A 1 100 ? 9.416 10.224 1.102 1.00 43.31 100 PRO A O 1
ATOM 826 N N . ALA A 1 101 ? 8.282 8.350 1.516 1.00 50.69 101 ALA A N 1
ATOM 827 C CA . ALA A 1 101 ? 6.964 8.757 1.010 1.00 50.69 101 ALA A CA 1
ATOM 828 C C . ALA A 1 101 ? 6.939 8.902 -0.513 1.00 50.69 101 ALA A C 1
ATOM 830 O O . ALA A 1 101 ? 6.909 10.022 -1.004 1.00 50.69 101 ALA A O 1
ATOM 831 N N . TRP A 1 102 ? 6.962 7.797 -1.277 1.00 46.28 102 TRP A N 1
ATOM 832 C CA . TRP A 1 102 ? 7.383 7.879 -2.681 1.00 46.28 102 TRP A CA 1
ATOM 833 C C . TRP A 1 102 ? 6.715 8.957 -3.517 1.00 46.28 102 TRP A C 1
ATOM 835 O O . TRP A 1 102 ? 7.457 9.412 -4.345 1.00 46.28 102 TRP A O 1
ATOM 845 N N . TRP A 1 103 ? 5.519 9.520 -3.265 1.00 40.75 103 TRP A N 1
ATOM 846 C CA . TRP A 1 103 ? 5.272 10.858 -3.821 1.00 40.75 103 TRP A CA 1
ATOM 847 C C . TRP A 1 103 ? 4.483 11.910 -2.980 1.00 40.75 103 TRP A C 1
ATOM 849 O O . TRP A 1 103 ? 3.998 12.899 -3.527 1.00 40.75 103 TRP A O 1
ATOM 859 N N . ALA A 1 104 ? 4.506 11.831 -1.645 1.00 51.94 104 ALA A N 1
ATOM 860 C CA . ALA A 1 104 ? 4.673 13.074 -0.860 1.00 51.94 104 ALA A CA 1
ATOM 861 C C . ALA A 1 104 ? 6.136 13.569 -0.947 1.00 51.94 104 ALA A C 1
ATOM 863 O O . ALA A 1 104 ? 6.432 14.706 -0.597 1.00 51.94 104 ALA A O 1
ATOM 864 N N . ASN A 1 105 ? 6.978 12.741 -1.579 1.00 44.31 105 ASN A N 1
ATOM 865 C CA . ASN A 1 105 ? 8.076 13.100 -2.461 1.00 44.31 105 ASN A CA 1
ATOM 866 C C . ASN A 1 105 ? 7.684 13.753 -3.812 1.00 44.31 105 ASN A C 1
ATOM 868 O O . ASN A 1 105 ? 8.390 14.665 -4.185 1.00 44.31 105 ASN A O 1
ATOM 872 N N . HIS A 1 106 ? 6.621 13.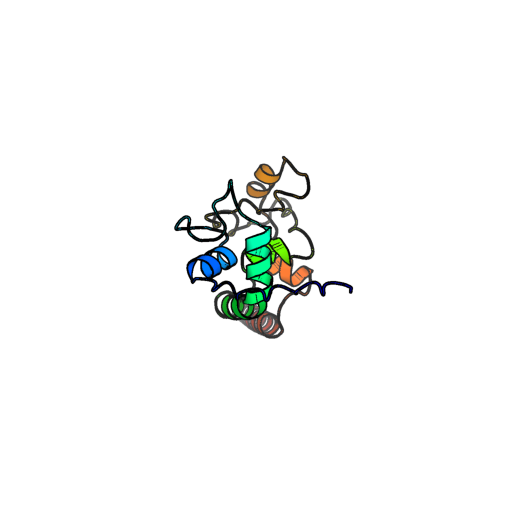438 -4.571 1.00 39.81 106 HIS A N 1
ATOM 873 C CA . HIS A 1 106 ? 6.257 14.145 -5.813 1.00 39.81 106 HIS A CA 1
ATOM 874 C C . HIS A 1 106 ? 4.745 14.190 -6.130 1.00 39.81 106 HIS A C 1
ATOM 876 O O . HIS A 1 106 ? 4.192 13.481 -6.975 1.00 39.81 106 HIS A O 1
ATOM 882 N N . ARG A 1 107 ? 4.153 15.294 -5.705 1.00 40.88 107 ARG A N 1
ATOM 883 C CA . ARG A 1 107 ? 3.895 16.350 -6.687 1.00 40.88 107 ARG A CA 1
ATOM 884 C C . ARG A 1 107 ? 4.757 17.548 -6.287 1.00 40.88 107 ARG A C 1
ATOM 886 O O . ARG A 1 107 ? 4.511 18.153 -5.254 1.00 40.88 107 ARG A O 1
ATOM 893 N N . GLU A 1 108 ? 5.796 17.820 -7.077 1.00 40.53 108 GLU A N 1
ATOM 894 C CA . GLU A 1 108 ? 6.520 19.105 -7.119 1.00 40.53 108 GLU A CA 1
ATOM 895 C C . GLU A 1 108 ? 7.112 19.635 -5.790 1.00 40.53 108 GLU A C 1
ATOM 897 O O . GLU A 1 108 ? 7.049 20.837 -5.532 1.00 40.53 108 GLU A O 1
ATOM 902 N N . ARG A 1 109 ? 7.716 18.788 -4.936 1.00 39.94 109 ARG A N 1
ATOM 903 C CA . ARG A 1 109 ? 8.377 19.264 -3.702 1.00 39.94 109 ARG A CA 1
ATOM 904 C C . ARG A 1 109 ? 9.793 18.702 -3.500 1.00 39.94 109 ARG A C 1
ATOM 906 O O . ARG A 1 109 ? 9.927 17.548 -3.114 1.00 39.94 109 ARG A O 1
ATOM 913 N N . PRO A 1 110 ? 10.851 19.521 -3.656 1.00 39.06 110 PRO A N 1
ATOM 914 C CA . PRO A 1 110 ? 12.218 19.148 -3.271 1.00 39.06 110 PRO A CA 1
ATOM 915 C C . PRO A 1 110 ? 12.443 19.068 -1.744 1.00 39.06 110 PRO A C 1
ATOM 917 O O . PRO A 1 110 ? 13.533 18.723 -1.308 1.00 39.06 110 PRO A O 1
ATOM 920 N N . GLU A 1 111 ? 11.434 19.374 -0.921 1.00 39.97 111 GLU A N 1
ATOM 921 C CA . GLU A 1 111 ? 11.522 19.390 0.553 1.00 39.97 111 GLU A CA 1
ATOM 922 C C . GLU A 1 111 ? 11.143 18.060 1.217 1.00 39.97 111 GLU A C 1
ATOM 924 O O . GLU A 1 111 ? 11.073 17.956 2.438 1.00 39.97 111 GLU A O 1
ATOM 929 N N . ALA A 1 112 ? 10.859 17.029 0.434 1.00 40.75 112 ALA A N 1
ATOM 930 C CA . ALA A 1 112 ? 10.233 15.828 0.954 1.00 40.75 112 ALA A CA 1
ATOM 931 C C . ALA A 1 112 ? 11.166 14.913 1.780 1.00 40.75 112 ALA A C 1
ATOM 933 O O . ALA A 1 112 ? 10.688 14.161 2.629 1.00 40.75 112 ALA A O 1
ATOM 934 N N . ASP A 1 113 ? 12.486 15.109 1.684 1.00 36.91 113 ASP A N 1
ATOM 935 C CA . ASP A 1 113 ? 13.451 14.565 2.652 1.00 36.91 113 ASP A CA 1
ATOM 936 C C . ASP A 1 113 ? 13.267 15.163 4.068 1.00 36.91 113 ASP A C 1
ATOM 938 O O . ASP A 1 113 ? 13.527 14.487 5.062 1.00 36.91 113 ASP A O 1
ATOM 942 N N . ALA A 1 114 ? 12.745 16.391 4.204 1.00 35.81 114 ALA A N 1
ATOM 943 C CA . ALA A 1 114 ? 12.454 17.001 5.508 1.00 35.81 114 ALA A CA 1
ATOM 944 C C . ALA A 1 114 ? 11.167 16.445 6.155 1.00 35.81 114 ALA A C 1
ATOM 946 O O . ALA A 1 114 ? 11.035 16.461 7.381 1.00 35.81 114 ALA A O 1
ATOM 947 N N . LEU A 1 115 ? 10.249 15.899 5.347 1.00 40.59 115 LEU A N 1
ATOM 948 C CA . LEU A 1 115 ? 9.011 15.240 5.789 1.00 40.59 115 LEU A CA 1
ATOM 949 C C . LEU A 1 115 ? 9.257 13.853 6.398 1.00 40.59 115 LEU A C 1
ATOM 951 O O . LEU A 1 115 ? 8.457 13.371 7.191 1.00 40.59 115 LEU A O 1
ATOM 955 N N . ALA A 1 116 ? 10.356 13.192 6.028 1.00 44.03 116 ALA A N 1
ATOM 956 C CA . ALA A 1 116 ? 10.767 11.953 6.682 1.00 44.03 116 ALA A CA 1
ATOM 957 C C . ALA A 1 116 ? 11.299 12.223 8.104 1.00 44.03 116 ALA A C 1
ATOM 959 O O . ALA A 1 116 ? 11.151 11.383 8.986 1.00 44.03 116 ALA A O 1
ATOM 960 N N . SER A 1 117 ? 11.879 13.410 8.341 1.00 40.53 117 SER A N 1
ATOM 961 C CA . SER A 1 117 ? 12.388 13.839 9.654 1.00 40.53 117 SER A CA 1
ATOM 962 C C . SER A 1 117 ? 11.335 14.501 10.554 1.00 40.53 117 SER A C 1
ATOM 964 O O . SER A 1 117 ? 11.499 14.508 11.772 1.00 40.53 117 SER A O 1
ATOM 966 N N . ARG A 1 118 ? 10.253 15.048 9.987 1.00 51.16 118 ARG A N 1
ATOM 967 C CA . ARG A 1 118 ? 9.070 15.528 10.718 1.00 51.16 118 ARG A CA 1
ATOM 968 C C . ARG A 1 118 ? 7.967 14.505 10.517 1.00 51.16 118 ARG A C 1
ATOM 970 O O . ARG A 1 118 ? 7.343 14.526 9.466 1.00 51.16 118 ARG A O 1
ATOM 977 N N . GLY A 1 119 ? 7.805 13.580 11.467 1.00 58.50 119 GLY A N 1
ATOM 978 C CA . GLY A 1 119 ? 6.946 12.396 11.339 1.00 58.50 119 GLY A CA 1
ATOM 979 C C . GLY A 1 119 ? 5.688 12.628 10.493 1.00 58.50 119 GLY A C 1
ATOM 980 O O . GLY A 1 119 ? 5.019 13.641 10.616 1.00 58.50 119 GLY A O 1
ATOM 981 N N . CYS A 1 120 ? 5.361 11.709 9.591 1.00 66.88 120 CYS A N 1
ATOM 982 C CA . CYS A 1 120 ? 4.128 11.795 8.804 1.00 66.88 120 CYS A CA 1
ATOM 983 C C . CYS A 1 120 ? 2.907 11.322 9.610 1.00 66.88 120 CYS A C 1
ATOM 985 O O . CYS A 1 120 ? 3.044 10.565 10.567 1.00 66.88 120 CYS A O 1
ATOM 987 N N . GLU A 1 121 ? 1.703 11.680 9.169 1.00 72.56 121 GLU A N 1
ATOM 988 C CA . GLU A 1 121 ? 0.457 11.085 9.658 1.00 72.56 121 GLU A CA 1
ATOM 989 C C . GLU A 1 121 ? 0.537 9.536 9.597 1.00 72.56 121 GLU A C 1
ATOM 991 O O . GLU A 1 121 ? 0.850 8.978 8.529 1.00 72.56 121 GLU A O 1
ATOM 996 N N . PRO A 1 122 ? 0.257 8.815 10.703 1.00 75.94 122 PRO A N 1
ATOM 997 C CA . PRO A 1 122 ? 0.220 7.352 10.704 1.00 75.94 122 PRO A CA 1
ATOM 998 C C . PRO A 1 122 ? -0.809 6.812 9.704 1.00 75.94 122 PRO A C 1
ATOM 1000 O O . PRO A 1 122 ? -1.866 7.415 9.504 1.00 75.94 122 PRO A O 1
ATOM 1003 N N . PHE A 1 123 ? -0.561 5.647 9.098 1.00 80.19 123 PHE A N 1
ATOM 1004 C CA . PHE A 1 123 ? -1.444 5.104 8.050 1.00 80.19 123 PHE A CA 1
ATOM 1005 C C . PHE A 1 123 ? -2.887 4.942 8.512 1.00 80.19 123 PHE A C 1
ATOM 1007 O O . PHE A 1 123 ? -3.822 5.373 7.834 1.00 80.19 123 PHE A O 1
ATOM 1014 N N . ARG A 1 124 ? -3.073 4.403 9.716 1.00 82.44 124 ARG A N 1
ATOM 1015 C CA . ARG A 1 124 ? -4.398 4.256 10.313 1.00 82.44 124 ARG A CA 1
ATOM 1016 C C . ARG A 1 124 ? -5.105 5.597 10.502 1.00 82.44 124 ARG A C 1
ATOM 1018 O O . ARG A 1 124 ? -6.312 5.673 10.270 1.00 82.44 124 ARG A O 1
ATOM 1025 N N . ALA A 1 125 ? -4.380 6.636 10.920 1.00 81.75 125 ALA A N 1
ATOM 1026 C CA . ALA A 1 125 ? -4.932 7.977 11.098 1.00 81.75 125 ALA A CA 1
ATOM 1027 C C . ALA A 1 125 ? -5.379 8.552 9.748 1.00 81.75 125 ALA A C 1
ATOM 1029 O O . ALA A 1 125 ? -6.532 8.963 9.622 1.00 81.75 125 ALA A O 1
ATOM 1030 N N . TYR A 1 126 ? -4.534 8.435 8.720 1.00 84.69 126 TYR A N 1
ATOM 1031 C CA . TYR A 1 126 ? -4.855 8.830 7.349 1.00 84.69 126 TYR A CA 1
ATOM 1032 C C . TYR A 1 126 ? -6.119 8.130 6.824 1.00 84.69 126 TYR A C 1
ATOM 1034 O O . TYR A 1 126 ? -7.066 8.785 6.381 1.00 84.69 126 TYR A O 1
ATOM 1042 N N . LEU A 1 127 ? -6.183 6.798 6.931 1.00 87.38 127 LEU A N 1
ATOM 1043 C CA . LEU A 1 127 ? -7.329 6.022 6.447 1.00 87.38 127 LEU A CA 1
ATOM 1044 C C . LEU A 1 127 ? -8.608 6.347 7.223 1.00 87.38 127 LEU A C 1
ATOM 1046 O O . LEU A 1 127 ? -9.685 6.421 6.635 1.00 87.38 127 LEU A O 1
ATOM 1050 N N . THR A 1 128 ? -8.496 6.572 8.533 1.00 88.06 128 THR A N 1
ATOM 1051 C CA . THR A 1 128 ? -9.632 6.961 9.378 1.00 88.06 128 THR A CA 1
ATOM 1052 C C . THR A 1 128 ? -10.145 8.343 8.991 1.00 88.06 128 THR A C 1
ATOM 1054 O O . THR A 1 128 ? -11.346 8.514 8.784 1.00 88.06 128 THR A O 1
ATOM 1057 N N . ARG A 1 129 ? -9.243 9.321 8.849 1.00 89.50 129 ARG A N 1
ATOM 1058 C CA . ARG A 1 129 ? -9.567 10.706 8.491 1.00 89.50 129 ARG A CA 1
ATOM 1059 C C . ARG A 1 129 ? -10.285 10.799 7.149 1.00 89.50 129 ARG A C 1
ATOM 1061 O O . ARG A 1 129 ? -11.160 11.643 6.985 1.00 89.50 129 ARG A O 1
ATOM 1068 N N . LEU A 1 130 ? -9.921 9.929 6.214 1.00 90.06 130 LEU A N 1
ATOM 1069 C CA . LEU A 1 130 ? -10.514 9.867 4.882 1.00 90.06 130 LEU A CA 1
ATOM 1070 C C . LEU A 1 130 ? -11.692 8.901 4.753 1.00 90.06 130 LEU A C 1
ATOM 1072 O O . LEU A 1 130 ? -12.272 8.802 3.675 1.00 90.06 130 LEU A O 1
ATOM 1076 N N . GLY A 1 131 ? -12.063 8.192 5.822 1.00 93.56 131 GLY A N 1
ATOM 1077 C CA . GLY A 1 131 ? -13.146 7.209 5.770 1.00 93.56 131 GLY A CA 1
ATOM 1078 C C . GLY A 1 131 ? -12.860 6.036 4.824 1.00 93.56 131 GLY A C 1
ATOM 1079 O O . GLY A 1 131 ? -13.789 5.466 4.262 1.00 93.56 131 GLY A O 1
ATOM 1080 N N . LEU A 1 132 ? -11.585 5.681 4.638 1.00 93.81 132 LEU A N 1
ATOM 1081 C CA . LEU A 1 132 ? -11.115 4.633 3.719 1.00 93.81 132 LEU A CA 1
ATOM 1082 C C . LEU A 1 132 ? -10.971 3.257 4.382 1.00 93.81 132 LEU A C 1
ATOM 1084 O O . LEU A 1 132 ? -10.443 2.324 3.771 1.00 93.81 132 LEU A O 1
ATOM 1088 N N . LEU A 1 133 ? -11.400 3.133 5.638 1.00 93.19 133 LEU A N 1
ATOM 1089 C CA . LEU A 1 133 ? -11.433 1.859 6.342 1.00 93.19 133 LEU A CA 1
ATOM 1090 C C . LEU A 1 133 ? -12.539 0.969 5.777 1.00 93.19 133 LEU A C 1
ATOM 1092 O O . LEU A 1 133 ? -13.679 1.398 5.593 1.00 93.19 133 LEU A O 1
ATOM 1096 N N . THR A 1 134 ? -12.205 -0.295 5.555 1.00 92.62 134 THR A N 1
ATOM 1097 C CA . THR A 1 134 ? -13.184 -1.328 5.224 1.00 92.62 134 THR A CA 1
ATOM 1098 C C . THR A 1 134 ? -14.126 -1.580 6.413 1.00 92.62 134 THR A C 1
ATOM 1100 O O . THR A 1 134 ? -13.790 -1.266 7.562 1.00 92.62 134 THR A O 1
ATOM 1103 N N . PRO A 1 135 ? -15.315 -2.174 6.191 1.00 93.12 135 PRO A N 1
ATOM 1104 C CA . PRO A 1 135 ? -16.217 -2.544 7.284 1.00 93.12 135 PRO A CA 1
ATOM 1105 C C . PRO A 1 135 ? -15.561 -3.437 8.348 1.00 93.12 135 PRO A C 1
ATOM 1107 O O . PRO A 1 135 ? -15.861 -3.303 9.535 1.00 93.12 135 PRO A O 1
ATOM 1110 N N . GLU A 1 136 ? -14.646 -4.313 7.930 1.00 90.38 136 GLU A N 1
ATOM 1111 C CA . GLU A 1 136 ? -13.884 -5.190 8.816 1.00 90.38 136 GLU A CA 1
ATOM 1112 C C . GLU A 1 136 ? -12.890 -4.403 9.675 1.00 90.38 136 GLU A C 1
ATOM 1114 O O . GLU A 1 136 ? -12.905 -4.520 10.900 1.00 90.38 136 GLU A O 1
ATOM 1119 N N . GLU A 1 137 ? -12.111 -3.505 9.074 1.00 91.19 137 GLU A N 1
ATOM 1120 C CA . GLU A 1 137 ? -11.201 -2.620 9.810 1.00 91.19 137 GLU A CA 1
ATOM 1121 C C . GLU A 1 137 ? -11.960 -1.725 10.805 1.00 91.19 137 GLU A C 1
ATOM 1123 O O . GLU A 1 137 ? -11.529 -1.534 11.945 1.00 91.19 137 GLU A O 1
ATOM 1128 N N . LEU A 1 138 ? -13.139 -1.218 10.427 1.00 91.56 138 LEU A N 1
ATOM 1129 C CA . LEU A 1 138 ? -14.012 -0.471 11.339 1.00 91.56 138 LEU A CA 1
ATOM 1130 C C . LEU A 1 138 ? -14.482 -1.326 12.521 1.00 91.56 138 LEU A C 1
ATOM 1132 O O . LEU A 1 138 ? -14.588 -0.823 13.643 1.00 91.56 138 LEU A O 1
ATOM 1136 N N . HIS A 1 139 ? -14.785 -2.603 12.291 1.00 90.31 139 HIS A N 1
ATOM 1137 C CA . HIS A 1 139 ? -15.166 -3.532 13.349 1.00 90.31 139 HIS A CA 1
ATOM 1138 C C . HIS A 1 139 ? -13.994 -3.817 14.298 1.00 90.31 139 HIS A C 1
ATOM 1140 O O . HIS A 1 139 ? -14.152 -3.688 15.516 1.00 90.31 139 HIS A O 1
ATOM 1146 N N . LEU A 1 140 ? -12.807 -4.097 13.754 1.00 88.69 140 LEU A N 1
ATOM 1147 C CA . LEU A 1 140 ? -11.577 -4.297 14.524 1.00 88.69 140 LEU A CA 1
ATOM 1148 C C . LEU A 1 140 ? -11.246 -3.070 15.383 1.00 88.69 140 LEU A C 1
ATOM 1150 O O . LEU A 1 140 ? -11.007 -3.197 16.586 1.00 88.69 140 LEU A O 1
ATOM 1154 N N . ALA A 1 141 ? -11.347 -1.866 14.814 1.00 86.94 141 ALA A N 1
ATOM 1155 C CA . ALA A 1 141 ? -11.103 -0.624 15.544 1.00 86.94 141 ALA A CA 1
ATOM 1156 C C . ALA A 1 141 ? -12.066 -0.426 16.729 1.00 86.94 141 ALA A C 1
ATOM 1158 O O . ALA A 1 141 ? -11.667 0.080 17.782 1.00 86.94 141 ALA A O 1
ATOM 1159 N N . LYS A 1 142 ? -13.331 -0.850 16.593 1.00 88.81 142 LYS A N 1
ATOM 1160 C CA . LYS A 1 142 ? -14.305 -0.819 17.696 1.00 88.81 142 LYS A CA 1
ATOM 1161 C C . LYS A 1 142 ? -13.932 -1.798 18.809 1.00 88.81 142 LYS A C 1
ATOM 1163 O O . LYS A 1 142 ? -13.982 -1.414 19.977 1.00 88.81 142 LYS A O 1
ATOM 1168 N N . ILE A 1 143 ? -13.539 -3.027 18.466 1.00 89.56 143 ILE A N 1
ATOM 1169 C CA . ILE A 1 143 ? -13.124 -4.043 19.449 1.00 89.56 143 ILE A CA 1
ATOM 1170 C C . ILE A 1 143 ? -11.926 -3.544 20.262 1.00 89.56 143 ILE A C 1
ATOM 1172 O O . ILE A 1 143 ? -11.945 -3.605 21.492 1.00 89.56 143 ILE A O 1
ATOM 1176 N N . GLU A 1 144 ? -10.904 -3.006 19.596 1.00 83.38 144 GLU A N 1
ATOM 1177 C CA . GLU A 1 144 ? -9.713 -2.464 20.261 1.00 83.38 144 GLU A CA 1
ATOM 1178 C C . GLU A 1 144 ? -10.049 -1.315 21.216 1.00 83.38 144 GLU A C 1
ATOM 1180 O O . GLU A 1 144 ? -9.539 -1.270 22.339 1.00 83.38 144 GLU A O 1
ATOM 1185 N N . ARG A 1 145 ? -10.949 -0.409 20.809 1.00 81.88 145 ARG A N 1
ATOM 1186 C CA . ARG A 1 145 ? -11.407 0.695 21.660 1.00 81.88 145 ARG A CA 1
ATOM 1187 C C . ARG A 1 145 ? -12.115 0.188 22.917 1.00 81.88 145 ARG A C 1
ATOM 1189 O O . ARG A 1 145 ? -11.866 0.716 23.997 1.00 81.88 145 ARG A O 1
ATOM 1196 N N . HIS A 1 146 ? -12.962 -0.835 22.793 1.00 81.75 146 HIS A N 1
ATOM 1197 C CA . HIS A 1 146 ? -13.627 -1.446 23.945 1.00 81.75 146 HIS A CA 1
ATOM 1198 C C . HIS A 1 146 ? -12.637 -2.119 24.903 1.00 81.75 146 HIS A C 1
ATOM 1200 O O . HIS A 1 146 ? -12.783 -1.964 26.112 1.00 81.75 146 HIS A O 1
ATOM 1206 N N . ARG A 1 147 ? -11.605 -2.801 24.383 1.00 80.25 147 ARG A N 1
ATOM 1207 C CA . ARG A 1 147 ? -10.553 -3.421 25.209 1.00 80.25 147 ARG A CA 1
ATOM 1208 C C . ARG A 1 147 ? -9.738 -2.395 25.994 1.00 80.25 147 ARG A C 1
ATOM 1210 O O . ARG A 1 147 ? -9.435 -2.629 27.152 1.00 80.25 147 ARG A O 1
ATOM 1217 N N . ARG A 1 148 ? -9.411 -1.246 25.396 1.00 74.50 148 ARG A N 1
ATOM 1218 C CA . ARG A 1 148 ? -8.666 -0.179 26.093 1.00 74.50 148 ARG A CA 1
ATOM 1219 C C . ARG A 1 148 ? -9.488 0.541 27.169 1.00 74.50 148 ARG A C 1
ATOM 1221 O O . ARG A 1 148 ? -8.904 1.089 28.094 1.00 74.50 148 ARG A O 1
ATOM 1228 N N . ALA A 1 149 ? -10.815 0.574 27.038 1.00 73.94 149 ALA A N 1
ATOM 1229 C CA . ALA A 1 149 ? -11.701 1.267 27.978 1.00 73.94 149 ALA A CA 1
ATOM 1230 C C . ALA A 1 149 ? -12.061 0.439 29.228 1.00 73.94 149 ALA A C 1
ATOM 1232 O O . ALA A 1 149 ? -12.495 1.021 30.216 1.00 73.94 149 ALA A O 1
ATOM 1233 N N . ASN A 1 150 ? -11.880 -0.884 29.183 1.00 65.62 150 ASN A N 1
ATOM 1234 C CA . ASN A 1 150 ? -12.145 -1.814 30.285 1.00 65.62 150 ASN A CA 1
ATOM 1235 C C . ASN A 1 150 ? -10.885 -2.664 30.565 1.00 65.62 150 ASN A C 1
ATOM 1237 O O . ASN A 1 150 ? -10.833 -3.803 30.093 1.00 65.62 150 ASN A O 1
ATOM 1241 N N . PRO A 1 151 ? -9.862 -2.096 31.234 1.00 55.06 151 PRO A N 1
ATOM 1242 C CA . PRO A 1 151 ? -8.640 -2.811 31.608 1.00 55.06 151 PRO A CA 1
ATOM 1243 C C . PRO A 1 151 ? -8.866 -3.885 32.681 1.00 55.06 151 PRO A C 1
ATOM 1245 O O . PRO A 1 151 ? -9.798 -3.728 33.505 1.00 55.06 151 PRO A O 1
#

pLDDT: mean 72.07, std 19.57, range [35.81, 95.19]

Sequence (151 aa):
MPRGIKRRAKAKTEWTSHHRAHLLTGHDHFGRAFGGREALDLDLARAAWEELREELLAEFIADRPFERPAAWWWFDAPEPRREATEGEDNPDAENWLGSPAWWANHRERPEADALASRGCEPFRAYLTRLGLLTPEELHLAKIERHRRANP